Protein AF-A0A022R9F5-F1 (afdb_monomer)

Sequence (109 aa):
MEAVNSYKHGEEDEAAVVAMAACGAYMLPMALNAAVELDVFEIIAAAGDGARLSSSDIASRFPTAADGTAVMLESMLHMLAAHSLLICSVENGGGGVRRYGIAPAGKFF

Nearest PDB structures (foldseek):
  6i72-assembly1_A  TM=9.055E-01  e=2.276E-08  Fragaria x ananassa
  6iwt-assembly1_B  TM=8.959E-01  e=8.224E-08  Kitagawia praeruptora
  1kyw-assembly1_F  TM=8.885E-01  e=6.782E-08  Medicago sativa
  8j3i-assembly1_A-2  TM=9.042E-01  e=6.423E-07  Coptis chinensis
  5xoh-assembly1_A-2  TM=8.688E-01  e=6.849E-07  Kitagawia praeruptora

pLDDT: mean 87.43, std 12.58, range [45.09, 96.56]

Secondary structure (DSSP, 8-state):
--SHHHHHHHHHHHHHHHHHHHHHTTHHHHHHHHHHHTTHHHHHHHT-TT--B-HHHHHTTSTTPPTTHHHHHHHHHHHHHHTTSEEEEE--SSS--EEEEE-GGGGG-

Solvent-accessible surface area (backbone atoms only — not comparable to full-atom values): 6219 Å² total; per-residue (Å²): 144,72,74,71,68,65,56,55,56,54,54,52,52,51,52,48,52,51,52,53,48,62,76,46,63,61,52,60,62,50,40,51,52,50,36,54,78,63,42,46,52,57,57,42,53,73,65,36,92,89,32,63,41,34,38,57,61,56,32,69,71,45,96,78,60,54,96,60,44,32,61,58,42,41,58,40,53,50,54,38,28,77,69,51,28,25,41,74,46,67,47,94,62,101,73,54,55,54,26,40,22,77,22,84,67,28,76,81,97

Organism: Erythranthe guttata (NCBI:txid4155)

Mean predicted aligned error: 7.33 Å

Structure (mmCIF, N/CA/C/O backbone):
data_AF-A0A022R9F5-F1
#
_entry.id   AF-A0A022R9F5-F1
#
loop_
_atom_site.group_PDB
_atom_site.id
_atom_site.type_symbol
_atom_site.label_atom_id
_atom_site.label_alt_id
_atom_site.label_comp_id
_atom_site.label_asym_id
_atom_site.label_entity_id
_atom_site.label_seq_id
_atom_site.pdbx_PDB_ins_code
_atom_site.Cartn_x
_atom_site.Cartn_y
_atom_site.Cartn_z
_atom_site.occupancy
_atom_site.B_iso_or_equiv
_atom_site.auth_seq_id
_atom_site.auth_comp_id
_atom_site.auth_asym_id
_atom_site.auth_atom_id
_atom_site.pdbx_PDB_model_num
ATOM 1 N N . MET A 1 1 ? 23.184 -2.582 -47.364 1.00 45.09 1 MET A N 1
ATOM 2 C CA . MET A 1 1 ? 23.790 -2.889 -46.051 1.00 45.09 1 MET A CA 1
ATOM 3 C C . MET A 1 1 ? 23.147 -1.968 -45.017 1.00 45.09 1 MET A C 1
ATOM 5 O O . MET A 1 1 ? 23.786 -1.044 -44.553 1.00 45.09 1 MET A O 1
ATOM 9 N N . GLU A 1 2 ? 21.859 -2.186 -44.724 1.00 49.62 2 GLU A N 1
ATOM 10 C CA . GLU A 1 2 ? 21.041 -1.342 -43.819 1.00 49.62 2 GLU A CA 1
ATOM 11 C C . GLU A 1 2 ? 20.166 -2.167 -42.858 1.00 49.62 2 GLU A C 1
ATOM 13 O O . GLU A 1 2 ? 19.418 -1.615 -42.066 1.00 49.62 2 GLU A O 1
ATOM 18 N N . ALA A 1 3 ? 20.285 -3.497 -42.866 1.00 52.31 3 ALA A N 1
ATOM 19 C CA . ALA A 1 3 ? 19.545 -4.346 -41.935 1.00 52.31 3 ALA A CA 1
ATOM 20 C C . ALA A 1 3 ? 20.198 -4.411 -40.541 1.00 52.31 3 ALA A C 1
ATOM 22 O O . ALA A 1 3 ? 19.535 -4.758 -39.583 1.00 52.31 3 ALA A O 1
ATOM 23 N N . VAL A 1 4 ? 21.481 -4.059 -40.394 1.00 52.41 4 VAL A N 1
ATOM 24 C CA . VAL A 1 4 ? 22.250 -4.288 -39.151 1.00 52.41 4 VAL A CA 1
ATOM 25 C C . VAL A 1 4 ? 21.990 -3.220 -38.075 1.00 52.41 4 VAL A C 1
ATOM 27 O O . VAL A 1 4 ? 22.235 -3.465 -36.898 1.00 52.41 4 VAL A O 1
ATOM 30 N N . ASN A 1 5 ? 21.450 -2.052 -38.443 1.00 52.41 5 ASN A N 1
ATOM 31 C CA . ASN A 1 5 ? 21.262 -0.941 -37.502 1.00 52.41 5 ASN A CA 1
ATOM 32 C C . ASN A 1 5 ? 19.940 -1.007 -36.713 1.00 52.41 5 ASN A C 1
ATOM 34 O O . ASN A 1 5 ? 19.854 -0.412 -35.646 1.00 52.41 5 ASN A O 1
ATOM 38 N N . SER A 1 6 ? 18.922 -1.743 -37.188 1.00 50.78 6 SER A N 1
ATOM 39 C CA . SER A 1 6 ? 17.674 -1.906 -36.421 1.00 50.78 6 SER A CA 1
ATOM 40 C C . SER A 1 6 ? 17.776 -2.982 -35.335 1.00 50.78 6 SER A C 1
ATOM 42 O O . SER A 1 6 ? 17.060 -2.896 -34.346 1.00 50.78 6 SER A O 1
ATOM 44 N N . TYR A 1 7 ? 18.663 -3.976 -35.490 1.00 56.28 7 TYR A N 1
ATOM 45 C CA . TYR A 1 7 ? 18.842 -5.045 -34.495 1.00 56.28 7 TYR A CA 1
ATOM 46 C C . TYR A 1 7 ? 19.586 -4.570 -33.241 1.00 56.28 7 TYR A C 1
ATOM 48 O O . TYR A 1 7 ? 19.198 -4.936 -32.139 1.00 56.28 7 TYR A O 1
ATOM 56 N N . LYS A 1 8 ? 20.598 -3.701 -33.386 1.00 56.75 8 LYS A N 1
ATOM 57 C CA . LYS A 1 8 ? 21.361 -3.177 -32.239 1.00 56.75 8 LYS A CA 1
ATOM 58 C C . LYS A 1 8 ? 20.538 -2.305 -31.290 1.00 56.75 8 LYS A C 1
ATOM 60 O O . LYS A 1 8 ? 20.766 -2.344 -30.090 1.00 56.75 8 LYS A O 1
ATOM 65 N N . HIS A 1 9 ? 19.584 -1.542 -31.823 1.00 60.50 9 HIS A N 1
ATOM 66 C CA . HIS A 1 9 ? 18.730 -0.681 -31.006 1.00 60.50 9 HIS A CA 1
ATOM 67 C C . HIS A 1 9 ? 17.806 -1.501 -30.090 1.00 60.50 9 HIS A C 1
ATOM 69 O O . HIS A 1 9 ? 17.658 -1.170 -28.921 1.00 60.50 9 HIS A O 1
ATOM 75 N N . GLY A 1 10 ? 17.269 -2.622 -30.590 1.00 79.38 10 GLY A N 1
ATOM 76 C CA . GLY A 1 10 ? 16.423 -3.517 -29.795 1.00 79.38 10 GLY A CA 1
ATOM 77 C C . GLY A 1 10 ? 17.173 -4.240 -28.672 1.00 79.38 10 GLY A C 1
ATOM 78 O O . GLY A 1 10 ? 16.645 -4.354 -27.572 1.00 79.38 10 GLY A O 1
ATOM 79 N N . GLU A 1 11 ? 18.414 -4.680 -28.912 1.00 87.25 11 GLU A N 1
ATOM 80 C CA . GLU A 1 11 ? 19.236 -5.337 -27.878 1.00 87.25 11 GLU A CA 1
ATOM 81 C C . GLU A 1 11 ? 19.617 -4.379 -26.735 1.00 87.25 11 GLU A C 1
ATOM 83 O O . GLU A 1 11 ? 19.604 -4.767 -25.565 1.00 87.25 11 GLU A O 1
ATOM 88 N N . GLU A 1 12 ? 19.944 -3.122 -27.053 1.00 90.00 12 GLU A N 1
ATOM 89 C CA . GLU A 1 12 ? 20.256 -2.096 -26.048 1.00 90.00 12 GLU A CA 1
ATOM 90 C C . GLU A 1 12 ? 19.021 -1.714 -25.218 1.00 90.00 12 GLU A C 1
ATOM 92 O O . GLU A 1 12 ? 19.124 -1.582 -23.994 1.00 90.00 12 GLU A O 1
ATOM 97 N N . ASP A 1 13 ? 17.850 -1.609 -25.851 1.00 91.38 13 ASP A N 1
ATOM 98 C CA . ASP A 1 13 ? 16.582 -1.338 -25.168 1.00 91.38 13 ASP A CA 1
ATOM 99 C C . ASP A 1 13 ? 16.187 -2.490 -24.227 1.00 91.38 13 ASP A C 1
ATOM 101 O O . ASP A 1 13 ? 15.821 -2.257 -23.071 1.00 91.38 13 ASP A O 1
ATOM 105 N N . GLU A 1 14 ? 16.315 -3.745 -24.670 1.00 91.69 14 GLU A N 1
ATOM 106 C CA . GLU A 1 14 ? 16.072 -4.923 -23.826 1.00 91.69 14 GLU A CA 1
ATOM 107 C C . GLU A 1 14 ? 17.033 -4.970 -22.631 1.00 91.69 14 GLU A C 1
ATOM 109 O O . GLU A 1 14 ? 16.604 -5.177 -21.490 1.00 91.69 14 GLU A O 1
ATOM 114 N N . ALA A 1 15 ? 18.325 -4.714 -22.860 1.00 93.88 15 ALA A N 1
ATOM 115 C CA . ALA A 1 15 ? 19.317 -4.644 -21.792 1.00 93.88 15 ALA A CA 1
ATOM 116 C C . ALA A 1 15 ? 18.999 -3.525 -20.782 1.00 93.88 15 ALA A C 1
ATOM 118 O O . ALA A 1 15 ? 19.149 -3.729 -19.573 1.00 93.88 15 ALA A O 1
ATOM 119 N N . ALA A 1 16 ? 18.512 -2.370 -21.248 1.00 92.12 16 ALA A N 1
ATOM 120 C CA . ALA A 1 16 ? 18.086 -1.272 -20.383 1.00 92.12 16 ALA A CA 1
ATOM 121 C C . ALA A 1 16 ? 16.875 -1.657 -19.516 1.00 92.12 16 ALA A C 1
ATOM 123 O O . ALA A 1 16 ? 16.876 -1.385 -18.312 1.00 92.12 16 ALA A O 1
ATOM 124 N N . VAL A 1 17 ? 15.878 -2.346 -20.083 1.00 93.12 17 VAL A N 1
ATOM 125 C CA . VAL A 1 17 ? 14.717 -2.858 -19.330 1.00 93.12 17 VAL A CA 1
ATOM 126 C C . VAL A 1 17 ? 15.153 -3.866 -18.266 1.00 93.12 17 VAL A C 1
ATOM 128 O O . VAL A 1 17 ? 14.711 -3.773 -17.118 1.00 93.12 17 VAL A O 1
ATOM 131 N N . VAL A 1 18 ? 16.058 -4.7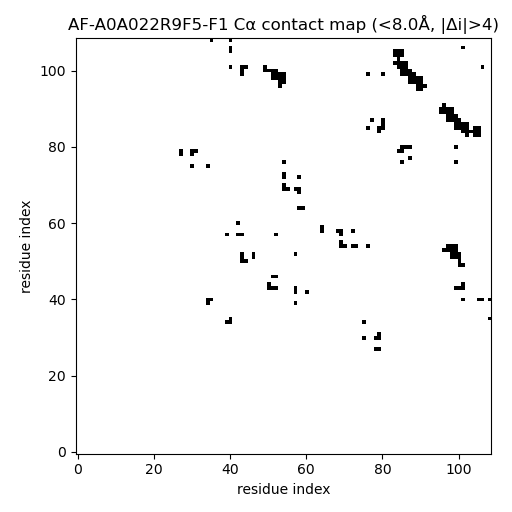91 -18.603 1.00 93.31 18 VAL A N 1
ATOM 132 C CA . VAL A 1 18 ? 16.605 -5.765 -17.643 1.00 93.31 18 VAL A CA 1
ATOM 133 C C . VAL A 1 18 ? 17.360 -5.063 -16.515 1.00 93.31 18 VAL A C 1
ATOM 135 O O . VAL A 1 18 ? 17.149 -5.394 -15.348 1.00 93.31 18 VAL A O 1
ATOM 138 N N . ALA A 1 19 ? 18.198 -4.072 -16.830 1.00 93.69 19 ALA A N 1
ATOM 139 C CA . ALA A 1 19 ? 18.922 -3.302 -15.821 1.00 93.69 19 ALA A CA 1
ATOM 140 C C . ALA A 1 19 ? 17.963 -2.556 -14.879 1.00 93.69 19 ALA A C 1
ATOM 142 O O . ALA A 1 19 ? 18.134 -2.605 -13.660 1.00 93.69 19 ALA A O 1
ATOM 143 N N . MET A 1 20 ? 16.914 -1.924 -15.416 1.00 90.81 20 MET A N 1
ATOM 144 C CA . MET A 1 20 ? 15.889 -1.262 -14.602 1.00 90.81 20 MET A CA 1
ATOM 145 C C . MET A 1 20 ? 15.130 -2.251 -13.710 1.00 90.81 20 MET A C 1
ATOM 147 O O . MET A 1 20 ? 14.942 -1.981 -12.522 1.00 90.81 20 MET A O 1
ATOM 151 N N . ALA A 1 21 ? 14.734 -3.408 -14.246 1.00 88.31 21 ALA A N 1
ATOM 152 C CA . ALA A 1 21 ? 14.060 -4.447 -13.473 1.00 88.31 21 ALA A CA 1
ATOM 153 C C . ALA A 1 21 ? 14.960 -4.995 -12.353 1.00 88.31 21 ALA A C 1
ATOM 155 O O . ALA A 1 21 ? 14.499 -5.155 -11.225 1.00 88.31 21 ALA A O 1
ATOM 156 N N . ALA A 1 22 ? 16.251 -5.211 -12.628 1.00 88.81 22 ALA A N 1
ATOM 157 C CA . ALA A 1 22 ? 17.226 -5.653 -11.633 1.00 88.81 22 ALA A CA 1
ATOM 158 C C . ALA A 1 22 ? 17.405 -4.623 -10.505 1.00 88.81 22 ALA A C 1
ATOM 160 O O . ALA A 1 22 ? 17.388 -4.994 -9.331 1.00 88.81 22 ALA A O 1
ATOM 161 N N . CYS A 1 23 ? 17.489 -3.331 -10.841 1.00 88.81 23 CYS A N 1
ATOM 162 C CA . CYS A 1 23 ? 17.525 -2.247 -9.857 1.00 88.81 23 CYS A CA 1
ATOM 163 C C . CYS A 1 23 ? 16.255 -2.191 -8.994 1.00 88.81 23 CYS A C 1
ATOM 165 O O . CYS A 1 23 ? 16.323 -1.790 -7.838 1.00 88.81 23 CYS A O 1
ATOM 167 N N . GLY A 1 24 ? 15.100 -2.584 -9.537 1.00 82.88 24 GLY A N 1
ATOM 168 C CA . GLY A 1 24 ? 13.821 -2.563 -8.828 1.00 82.88 24 GLY A CA 1
ATOM 169 C C . GLY A 1 24 ? 13.416 -3.871 -8.148 1.00 82.88 24 GLY A C 1
ATOM 170 O O . GLY A 1 24 ? 12.422 -3.885 -7.421 1.00 82.88 24 GLY A O 1
ATOM 171 N N . ALA A 1 25 ? 14.159 -4.961 -8.354 1.00 86.06 25 ALA A N 1
ATOM 172 C CA . ALA A 1 25 ? 13.728 -6.315 -7.997 1.00 86.06 25 ALA A CA 1
ATOM 173 C C . ALA A 1 25 ? 13.441 -6.502 -6.498 1.00 86.06 25 ALA A C 1
ATOM 175 O O . ALA A 1 25 ? 12.601 -7.314 -6.115 1.00 86.06 25 ALA A O 1
ATOM 176 N N . TYR A 1 26 ? 14.112 -5.731 -5.642 1.00 87.81 26 TYR A N 1
ATOM 177 C CA . TYR A 1 26 ? 13.949 -5.806 -4.193 1.00 87.81 26 TYR A CA 1
ATOM 178 C C . TYR A 1 26 ? 12.852 -4.873 -3.649 1.00 87.81 26 TYR A C 1
ATOM 180 O O . TYR A 1 26 ? 12.493 -4.977 -2.477 1.00 87.81 26 TYR A O 1
ATOM 188 N N . MET A 1 27 ? 12.276 -3.987 -4.471 1.00 88.38 27 MET A N 1
ATOM 189 C CA . MET A 1 27 ? 11.261 -3.032 -4.009 1.00 88.38 27 MET A CA 1
ATOM 190 C C . MET A 1 27 ? 9.977 -3.730 -3.548 1.00 88.38 27 MET A C 1
ATOM 192 O O . MET A 1 27 ? 9.471 -3.412 -2.473 1.00 88.38 27 MET A O 1
ATOM 196 N N . LEU A 1 28 ? 9.488 -4.715 -4.312 1.00 90.62 28 LEU A N 1
ATOM 197 C CA . LEU A 1 28 ? 8.286 -5.474 -3.955 1.00 90.62 28 LEU A CA 1
ATOM 198 C C . LEU A 1 28 ? 8.428 -6.234 -2.626 1.00 90.62 28 LEU A C 1
ATOM 200 O O . LEU A 1 28 ? 7.581 -6.027 -1.759 1.00 90.62 28 LEU A O 1
ATOM 204 N N . PRO A 1 29 ? 9.444 -7.100 -2.418 1.00 93.25 29 PRO A N 1
ATOM 205 C CA . PRO A 1 29 ? 9.563 -7.834 -1.161 1.00 93.25 29 PRO A CA 1
ATOM 206 C C . PRO A 1 29 ? 9.745 -6.908 0.047 1.00 93.25 29 PRO A C 1
ATOM 208 O O . PRO A 1 29 ? 9.182 -7.189 1.100 1.00 93.25 29 PRO A O 1
ATOM 211 N N . MET A 1 30 ? 10.445 -5.775 -0.097 1.00 93.25 30 MET A N 1
ATOM 212 C CA . MET A 1 30 ? 10.534 -4.783 0.983 1.00 93.25 30 MET A CA 1
ATOM 213 C C . MET A 1 30 ? 9.180 -4.143 1.301 1.00 93.25 30 MET A C 1
ATOM 215 O O . MET A 1 30 ? 8.822 -4.011 2.468 1.00 93.25 30 MET A O 1
ATOM 219 N N . ALA A 1 31 ? 8.421 -3.752 0.276 1.00 93.69 31 ALA A N 1
ATOM 220 C CA . ALA A 1 31 ? 7.104 -3.149 0.448 1.00 93.69 31 ALA A CA 1
ATOM 221 C C . ALA A 1 31 ? 6.096 -4.117 1.062 1.00 93.69 31 ALA A C 1
ATOM 223 O O . ALA A 1 31 ? 5.306 -3.726 1.915 1.00 93.69 31 ALA A O 1
ATOM 224 N N . LEU A 1 32 ? 6.147 -5.382 0.652 1.00 95.50 32 LEU A N 1
ATOM 225 C CA . LEU A 1 32 ? 5.330 -6.438 1.227 1.00 95.50 32 LEU A CA 1
ATOM 226 C C . LEU A 1 32 ? 5.684 -6.675 2.696 1.00 95.50 32 LEU A C 1
ATOM 228 O O . LEU A 1 32 ? 4.784 -6.701 3.528 1.00 95.50 32 LEU A O 1
ATOM 232 N N . ASN A 1 33 ? 6.977 -6.776 3.021 1.00 95.38 33 ASN A N 1
ATOM 233 C CA . ASN A 1 33 ? 7.430 -6.929 4.402 1.00 95.38 33 ASN A CA 1
ATOM 234 C C . ASN A 1 33 ? 6.949 -5.768 5.281 1.00 95.38 33 ASN A C 1
ATOM 236 O O . ASN A 1 33 ? 6.351 -5.997 6.325 1.00 95.38 33 ASN A O 1
ATOM 2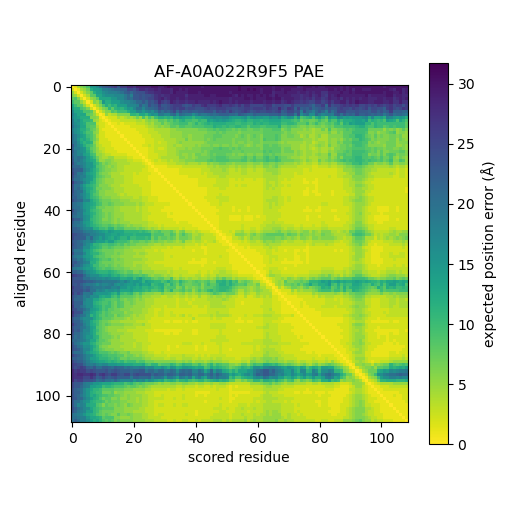40 N N . ALA A 1 34 ? 7.134 -4.526 4.826 1.00 94.06 34 ALA A N 1
ATOM 241 C CA . ALA A 1 34 ? 6.672 -3.348 5.553 1.00 94.06 34 ALA A CA 1
ATOM 242 C C . ALA A 1 34 ? 5.143 -3.317 5.713 1.00 94.06 34 ALA A C 1
ATOM 244 O O . ALA A 1 34 ? 4.645 -2.944 6.769 1.00 94.06 34 ALA A O 1
ATOM 245 N N . ALA A 1 35 ? 4.383 -3.723 4.692 1.00 95.31 35 ALA A N 1
ATOM 246 C CA . ALA A 1 35 ? 2.926 -3.770 4.773 1.00 95.31 35 ALA A CA 1
ATOM 247 C C . ALA A 1 35 ? 2.418 -4.814 5.777 1.00 95.31 35 ALA A C 1
ATOM 249 O O . ALA A 1 35 ? 1.399 -4.570 6.418 1.00 95.31 35 ALA A O 1
ATOM 250 N N . VAL A 1 36 ? 3.129 -5.935 5.932 1.00 95.50 36 VAL A N 1
ATOM 251 C CA . VAL A 1 36 ? 2.853 -6.936 6.973 1.00 95.50 36 VAL A CA 1
ATOM 252 C C . VAL A 1 36 ? 3.239 -6.400 8.353 1.00 95.50 36 VAL A C 1
ATOM 254 O O . VAL A 1 36 ? 2.428 -6.449 9.265 1.00 95.50 36 VAL A O 1
ATOM 257 N N . GLU A 1 37 ? 4.434 -5.824 8.510 1.00 94.31 37 GLU A N 1
ATOM 258 C CA . GLU A 1 37 ? 4.891 -5.260 9.795 1.00 94.31 37 GLU A CA 1
ATOM 259 C C . GLU A 1 37 ? 4.017 -4.103 10.302 1.00 94.31 37 GLU A C 1
ATOM 261 O O . GLU A 1 37 ? 3.921 -3.874 11.506 1.00 94.31 37 GLU A O 1
ATOM 266 N N . LEU A 1 38 ? 3.400 -3.360 9.384 1.00 93.19 38 LEU A N 1
ATOM 267 C CA . LEU A 1 38 ? 2.492 -2.254 9.675 1.00 93.19 38 LEU A CA 1
ATOM 268 C C . LEU A 1 38 ? 1.016 -2.684 9.687 1.00 93.19 38 LEU A C 1
ATOM 270 O O . LEU A 1 38 ? 0.145 -1.815 9.671 1.00 93.19 38 LEU A O 1
ATOM 274 N N . ASP A 1 39 ? 0.717 -3.986 9.665 1.00 94.81 39 ASP A N 1
ATOM 275 C CA . ASP A 1 39 ? -0.648 -4.527 9.695 1.00 94.81 39 ASP A CA 1
ATOM 276 C C . ASP A 1 39 ? -1.580 -3.901 8.633 1.00 94.81 39 ASP A C 1
ATOM 278 O O . ASP A 1 39 ? -2.783 -3.738 8.836 1.00 94.81 39 ASP A O 1
ATOM 282 N N . VAL A 1 40 ? -1.048 -3.509 7.471 1.00 95.31 40 VAL A N 1
ATOM 283 C CA . VAL A 1 40 ? -1.810 -2.760 6.455 1.00 95.31 40 VAL A CA 1
ATOM 284 C C . VAL A 1 40 ? -2.954 -3.594 5.893 1.00 95.31 40 VAL A C 1
ATOM 286 O O . VAL A 1 40 ? -4.045 -3.065 5.665 1.00 95.31 40 VAL A O 1
ATOM 289 N N . PHE A 1 41 ? -2.721 -4.888 5.677 1.00 95.19 41 PHE A N 1
ATOM 290 C CA . PHE A 1 41 ? -3.759 -5.811 5.226 1.00 95.19 41 PHE A CA 1
ATOM 291 C C . PHE A 1 41 ? -4.880 -5.901 6.269 1.00 95.19 41 PHE A C 1
ATOM 293 O O . PHE A 1 41 ? -6.041 -5.672 5.931 1.00 95.19 41 PHE A O 1
ATOM 300 N N . GLU A 1 42 ? -4.538 -6.082 7.543 1.00 94.88 42 GLU A N 1
ATOM 301 C CA . GLU A 1 42 ? -5.506 -6.117 8.645 1.00 94.88 42 GLU A CA 1
ATOM 302 C C . GLU A 1 42 ? -6.274 -4.799 8.802 1.00 94.88 42 GLU A C 1
ATOM 304 O O . GLU A 1 42 ? -7.493 -4.804 8.967 1.00 94.88 42 GLU A O 1
ATOM 309 N N . ILE A 1 43 ? -5.610 -3.649 8.663 1.00 95.25 43 ILE A N 1
ATOM 310 C CA . ILE A 1 43 ? -6.263 -2.332 8.703 1.00 95.25 43 ILE A CA 1
ATOM 311 C C . ILE A 1 43 ? -7.334 -2.213 7.611 1.00 95.25 43 ILE A C 1
ATOM 313 O O . ILE A 1 43 ? -8.433 -1.707 7.866 1.00 95.25 43 ILE A O 1
ATOM 317 N N . ILE A 1 44 ? -7.032 -2.669 6.392 1.00 94.88 44 ILE A N 1
ATOM 318 C CA . ILE A 1 44 ? -7.991 -2.647 5.282 1.00 94.88 44 ILE A CA 1
ATOM 319 C C . ILE A 1 44 ? -9.103 -3.679 5.516 1.00 94.88 44 ILE A C 1
ATOM 321 O O . ILE A 1 44 ? -10.270 -3.367 5.276 1.00 94.88 44 ILE A O 1
ATOM 325 N N . ALA A 1 45 ? -8.777 -4.874 6.017 1.00 93.81 45 ALA A N 1
ATOM 326 C CA . ALA A 1 45 ? -9.748 -5.932 6.307 1.00 93.81 45 ALA A CA 1
ATOM 327 C C . ALA A 1 45 ? -10.740 -5.509 7.399 1.00 93.81 45 ALA A C 1
ATOM 329 O O . ALA A 1 45 ? -11.949 -5.707 7.264 1.00 93.81 45 ALA A O 1
ATOM 330 N N . ALA A 1 46 ? -10.247 -4.843 8.444 1.00 94.62 46 ALA A N 1
ATOM 331 C CA . ALA A 1 46 ? -11.043 -4.333 9.554 1.00 94.62 46 ALA A CA 1
ATOM 332 C C . ALA A 1 46 ? -12.044 -3.244 9.132 1.00 94.62 46 ALA A C 1
ATOM 334 O O . ALA A 1 46 ? -13.031 -3.014 9.832 1.00 94.62 46 ALA A O 1
ATOM 335 N N . ALA A 1 47 ? -11.832 -2.582 7.988 1.00 92.88 47 ALA A N 1
ATOM 336 C CA . ALA A 1 47 ? -12.805 -1.645 7.427 1.00 92.88 47 ALA A CA 1
ATOM 337 C C . ALA A 1 47 ? -14.028 -2.341 6.796 1.00 92.88 47 ALA A C 1
ATOM 339 O O . ALA A 1 47 ? -15.029 -1.674 6.525 1.00 92.88 47 ALA A O 1
ATOM 340 N N . GLY A 1 48 ? -13.971 -3.662 6.603 1.00 89.44 48 GLY A N 1
ATOM 341 C CA . GLY A 1 48 ? -15.067 -4.498 6.123 1.00 89.44 48 GLY A CA 1
ATOM 342 C C . GLY A 1 48 ? -14.865 -5.039 4.707 1.00 89.44 48 GLY A C 1
ATOM 343 O O . GLY A 1 48 ? -14.062 -4.539 3.916 1.00 89.44 48 GLY A O 1
ATOM 344 N N . ASP A 1 49 ? -15.640 -6.070 4.365 1.00 85.62 49 ASP A N 1
ATOM 345 C CA . ASP A 1 49 ? -15.581 -6.703 3.049 1.00 85.62 49 ASP A CA 1
ATOM 346 C C . ASP A 1 49 ? -15.914 -5.710 1.927 1.00 85.62 49 ASP A C 1
ATOM 348 O O . ASP A 1 49 ? -16.972 -5.081 1.899 1.00 85.62 49 ASP A O 1
ATOM 352 N N . GLY A 1 50 ? -14.994 -5.580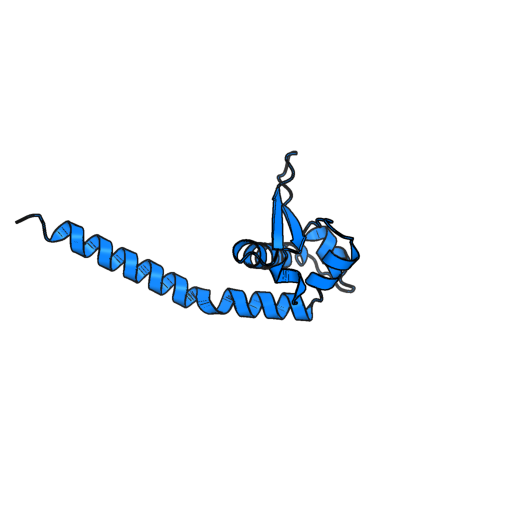 0.970 1.00 86.06 50 GLY A N 1
ATOM 353 C CA . GLY A 1 50 ? -15.133 -4.656 -0.156 1.00 86.06 50 GLY A CA 1
ATOM 354 C C . GLY A 1 50 ? -14.862 -3.188 0.185 1.00 86.06 50 GLY A C 1
ATOM 355 O O . GLY A 1 50 ? -14.951 -2.346 -0.715 1.00 86.06 50 GLY A O 1
ATOM 356 N N . ALA A 1 51 ? -14.495 -2.873 1.433 1.00 91.00 51 ALA A N 1
ATOM 357 C CA . ALA A 1 51 ? -14.073 -1.536 1.818 1.00 91.00 51 ALA A CA 1
ATOM 358 C C . ALA A 1 51 ? -12.822 -1.108 1.040 1.00 91.00 51 ALA A C 1
ATOM 360 O O . ALA A 1 51 ? -11.975 -1.920 0.651 1.00 91.00 51 ALA A O 1
ATOM 361 N N . ARG A 1 52 ? -12.721 0.199 0.792 1.00 93.44 52 ARG A N 1
ATOM 362 C CA . ARG A 1 52 ? -11.557 0.806 0.148 1.00 93.44 52 ARG A CA 1
ATOM 363 C C . ARG A 1 52 ? -11.150 2.039 0.928 1.00 93.44 52 ARG A C 1
ATOM 365 O O . ARG A 1 52 ? -11.968 2.936 1.114 1.00 93.44 52 ARG A O 1
ATOM 372 N N . LEU A 1 53 ? -9.895 2.082 1.347 1.00 95.06 53 LEU A N 1
ATOM 373 C CA . LEU A 1 53 ? -9.335 3.151 2.167 1.00 95.06 53 LEU A CA 1
ATOM 374 C C . LEU A 1 53 ? -8.345 3.981 1.353 1.00 95.06 53 LEU A C 1
ATOM 376 O O . LEU A 1 53 ? -7.623 3.439 0.516 1.00 95.06 53 LEU A O 1
ATOM 380 N N . SER A 1 54 ? -8.297 5.290 1.581 1.00 94.75 54 SER A N 1
ATOM 381 C CA . SER A 1 54 ? -7.187 6.107 1.082 1.00 94.75 54 SER A CA 1
ATOM 382 C C . SER A 1 54 ? -5.920 5.877 1.914 1.00 94.75 54 SER A C 1
ATOM 384 O O . SER A 1 54 ? -5.984 5.371 3.037 1.00 94.75 54 SER A O 1
ATOM 386 N N . SER A 1 55 ? -4.756 6.276 1.398 1.00 94.31 55 SER A N 1
ATOM 387 C CA . SER A 1 55 ? -3.507 6.248 2.174 1.00 94.31 55 SER A CA 1
ATOM 388 C C . SER A 1 55 ? -3.588 7.082 3.449 1.00 94.31 55 SER A C 1
ATOM 390 O O . SER A 1 55 ? -3.051 6.672 4.473 1.00 94.31 55 SER A O 1
ATOM 392 N N . SER A 1 56 ? -4.308 8.206 3.421 1.00 93.12 56 SER A N 1
ATOM 393 C CA . SER A 1 56 ? -4.580 9.025 4.605 1.00 93.12 56 SER A CA 1
ATOM 394 C C . SER A 1 56 ? -5.451 8.299 5.631 1.00 93.12 56 SER A C 1
ATOM 396 O O . SER A 1 56 ? -5.173 8.377 6.827 1.00 93.12 56 SER A O 1
ATOM 398 N N . ASP A 1 57 ? -6.467 7.552 5.184 1.00 94.50 57 ASP A N 1
ATOM 399 C CA . ASP A 1 57 ? -7.318 6.769 6.090 1.00 94.50 57 ASP A CA 1
ATOM 400 C C . ASP A 1 57 ? -6.503 5.677 6.787 1.00 94.50 57 ASP A C 1
ATOM 402 O O . ASP A 1 57 ? -6.637 5.495 7.994 1.00 94.50 57 ASP A O 1
ATOM 406 N N . ILE A 1 58 ? -5.625 4.991 6.050 1.00 94.75 58 ILE A N 1
ATOM 407 C CA . ILE A 1 58 ? -4.723 3.970 6.604 1.00 94.75 58 ILE A CA 1
ATOM 408 C C . ILE A 1 58 ? -3.713 4.628 7.551 1.00 94.75 58 ILE A C 1
ATOM 410 O O . ILE A 1 58 ? -3.543 4.166 8.675 1.00 94.75 58 ILE A O 1
ATOM 414 N N . ALA A 1 59 ? -3.112 5.753 7.149 1.00 93.75 59 ALA A N 1
ATOM 415 C CA . ALA A 1 59 ? -2.166 6.501 7.973 1.00 93.75 59 ALA A CA 1
ATOM 416 C C . ALA A 1 59 ? -2.765 6.891 9.332 1.00 93.75 59 ALA A C 1
ATOM 418 O O . ALA A 1 59 ? -2.099 6.779 10.355 1.00 93.75 59 ALA A O 1
ATOM 419 N N . SER A 1 60 ? -4.038 7.299 9.348 1.00 93.12 60 SER A N 1
ATOM 420 C CA . SER A 1 60 ? -4.746 7.724 10.563 1.00 93.12 60 SER A CA 1
ATOM 421 C C . SER A 1 60 ? -4.927 6.615 11.607 1.00 93.12 60 SER A C 1
ATOM 423 O O . SER A 1 60 ? -5.242 6.903 12.761 1.00 93.12 60 SER A O 1
ATOM 425 N N . ARG A 1 61 ? -4.741 5.347 11.215 1.00 91.75 61 ARG A N 1
ATOM 426 C CA . ARG A 1 61 ? -4.834 4.185 12.110 1.00 91.75 61 ARG A CA 1
ATOM 427 C C . ARG A 1 61 ? -3.537 3.921 12.867 1.00 91.75 61 ARG A C 1
ATOM 429 O O . ARG A 1 61 ? -3.571 3.191 13.854 1.00 91.75 61 ARG A O 1
ATOM 436 N N . PHE A 1 62 ? -2.421 4.523 12.455 1.00 87.38 62 PHE A N 1
ATOM 437 C CA . PHE A 1 62 ? -1.163 4.388 13.176 1.00 87.38 62 PHE A CA 1
ATOM 438 C C . PHE A 1 62 ? -1.139 5.297 14.411 1.00 87.38 62 PHE A C 1
ATOM 440 O O . PHE A 1 62 ? -1.369 6.501 14.282 1.00 87.38 62 PHE A O 1
ATOM 447 N N . PRO A 1 63 ? -0.790 4.769 15.602 1.00 81.75 63 PRO A N 1
ATOM 448 C CA . PRO A 1 63 ? -0.722 5.562 16.834 1.00 81.75 63 PRO A CA 1
ATOM 449 C C . PRO A 1 63 ? 0.248 6.749 16.756 1.00 81.75 63 PRO A C 1
ATOM 451 O O . PRO A 1 63 ? 0.066 7.748 17.446 1.00 81.75 63 PRO A O 1
ATOM 454 N N . THR A 1 64 ? 1.287 6.633 15.927 1.00 81.38 64 THR A N 1
ATOM 455 C CA . THR A 1 64 ? 2.364 7.618 15.768 1.00 81.38 64 THR A CA 1
ATOM 456 C C . THR A 1 64 ? 2.561 7.990 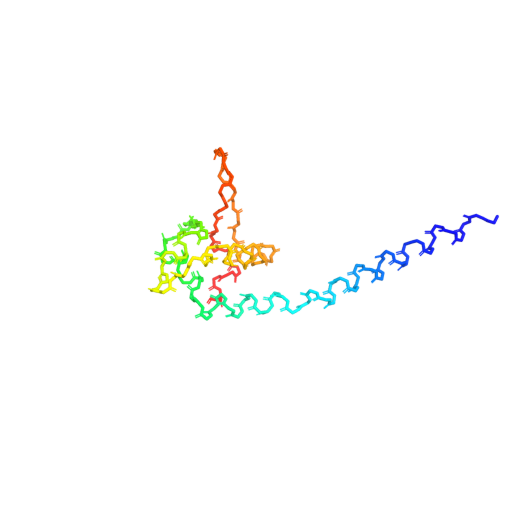14.298 1.00 81.38 64 THR A C 1
ATOM 458 O O . THR A 1 64 ? 3.681 7.949 13.787 1.00 81.38 64 THR A O 1
ATOM 461 N N . ALA A 1 65 ? 1.478 8.299 13.583 1.00 82.00 65 ALA A N 1
ATOM 462 C CA . ALA A 1 65 ? 1.585 8.827 12.226 1.00 82.00 65 ALA A CA 1
ATOM 463 C C . ALA A 1 65 ? 2.273 10.203 12.253 1.00 82.00 65 ALA A C 1
ATOM 465 O O . ALA A 1 65 ? 1.796 11.130 12.907 1.00 82.00 65 ALA A O 1
ATOM 466 N N . ALA A 1 66 ? 3.403 10.323 11.557 1.00 83.06 66 ALA A N 1
ATOM 467 C CA . ALA A 1 66 ? 4.100 11.589 11.373 1.00 83.06 66 ALA A CA 1
ATOM 468 C C . ALA A 1 66 ? 3.615 12.283 10.091 1.00 83.06 66 ALA A C 1
ATOM 470 O O . ALA A 1 66 ? 3.023 11.660 9.201 1.00 83.06 66 ALA A O 1
ATOM 471 N N . ASP A 1 67 ? 3.916 13.574 9.961 1.00 82.56 67 ASP A N 1
ATOM 472 C CA . ASP A 1 67 ? 3.688 14.297 8.713 1.00 82.56 67 ASP A CA 1
ATOM 473 C C . ASP A 1 67 ? 4.436 13.599 7.564 1.00 82.56 67 ASP A C 1
ATOM 475 O O . ASP A 1 67 ? 5.649 13.395 7.614 1.00 82.56 67 ASP A O 1
ATOM 479 N N . GLY A 1 68 ? 3.695 13.191 6.530 1.00 85.31 68 GLY A N 1
ATOM 480 C CA . GLY A 1 68 ? 4.229 12.459 5.375 1.00 85.31 68 GLY A CA 1
ATOM 481 C C . GLY A 1 68 ? 4.015 10.941 5.391 1.00 85.31 68 GLY A C 1
ATOM 482 O O . GLY A 1 68 ? 4.221 10.310 4.353 1.00 85.31 68 GLY A O 1
ATOM 483 N N . THR A 1 69 ? 3.513 10.343 6.481 1.00 89.50 69 THR A N 1
ATOM 484 C CA . THR A 1 69 ? 3.209 8.895 6.532 1.00 89.50 69 THR A CA 1
ATOM 485 C C . THR A 1 69 ? 2.274 8.459 5.397 1.00 89.50 69 THR A C 1
ATOM 487 O O . THR A 1 69 ? 2.539 7.456 4.738 1.00 89.50 69 THR A O 1
ATOM 490 N N . ALA A 1 70 ? 1.231 9.241 5.096 1.00 90.25 70 ALA A N 1
ATOM 491 C CA . ALA A 1 70 ? 0.315 8.949 3.989 1.00 90.25 70 ALA A CA 1
ATOM 492 C C . ALA A 1 70 ? 1.027 8.902 2.621 1.00 90.25 70 ALA A C 1
ATOM 494 O O . ALA A 1 70 ? 0.727 8.043 1.801 1.00 90.25 70 ALA A O 1
ATOM 495 N N . VAL A 1 71 ? 2.018 9.769 2.386 1.00 90.31 71 VAL A N 1
ATOM 496 C CA . VAL A 1 71 ? 2.781 9.808 1.124 1.00 90.31 71 VAL A CA 1
ATOM 497 C C . VAL A 1 71 ? 3.671 8.572 0.978 1.00 90.31 71 VAL A C 1
ATOM 499 O O . VAL A 1 71 ? 3.769 7.992 -0.106 1.00 90.31 71 VAL A O 1
ATOM 502 N N . MET A 1 72 ? 4.294 8.136 2.074 1.00 89.44 72 MET A N 1
ATOM 503 C CA . MET A 1 72 ? 5.095 6.910 2.088 1.00 89.44 72 MET A CA 1
ATOM 504 C C . MET A 1 72 ? 4.221 5.676 1.838 1.00 89.44 72 MET A C 1
ATOM 506 O O . MET A 1 72 ? 4.559 4.834 1.004 1.00 89.44 72 MET A O 1
ATOM 510 N N . LEU A 1 73 ? 3.061 5.611 2.500 1.00 93.62 73 LEU A N 1
ATOM 511 C CA . LEU A 1 73 ? 2.069 4.559 2.283 1.00 93.62 73 LEU A CA 1
ATOM 512 C C . LEU A 1 73 ? 1.565 4.545 0.843 1.00 93.62 73 LEU A C 1
ATOM 514 O O . LEU A 1 73 ? 1.438 3.469 0.277 1.00 93.62 73 LEU A O 1
ATOM 518 N N . GLU A 1 74 ? 1.324 5.700 0.225 1.00 93.25 74 GLU A N 1
ATOM 519 C CA . GLU A 1 74 ? 0.835 5.776 -1.155 1.00 93.25 74 GLU A CA 1
ATOM 520 C C . GLU A 1 74 ? 1.746 5.008 -2.124 1.00 93.25 74 GLU A C 1
ATOM 522 O O . GLU A 1 74 ? 1.263 4.219 -2.934 1.00 93.25 74 GLU A O 1
ATOM 527 N N . SER A 1 75 ? 3.067 5.166 -1.994 1.00 90.25 75 SER A N 1
ATOM 528 C CA . SER A 1 75 ? 4.046 4.454 -2.832 1.00 90.25 75 SER A CA 1
ATOM 529 C C . SER A 1 75 ? 4.004 2.940 -2.604 1.00 90.25 75 SER A C 1
ATOM 531 O O . SER A 1 75 ? 4.027 2.156 -3.555 1.00 90.25 75 SER A O 1
ATOM 533 N N . MET A 1 76 ? 3.902 2.525 -1.341 1.00 94.88 76 MET A N 1
ATOM 534 C CA . MET A 1 76 ? 3.825 1.117 -0.956 1.00 94.88 76 MET A CA 1
ATOM 535 C C . MET A 1 76 ? 2.525 0.469 -1.448 1.00 94.88 76 MET A C 1
ATOM 537 O O . MET A 1 76 ? 2.559 -0.554 -2.129 1.00 94.88 76 MET A O 1
ATOM 541 N N . LEU A 1 77 ? 1.380 1.096 -1.175 1.00 95.75 77 LEU A N 1
ATOM 542 C CA . LEU A 1 77 ? 0.053 0.630 -1.578 1.00 95.75 77 LEU A CA 1
ATOM 543 C C . LEU A 1 77 ? -0.062 0.531 -3.102 1.00 95.75 77 LEU A C 1
ATOM 545 O O . LEU A 1 77 ? -0.608 -0.444 -3.620 1.00 95.75 77 LEU A O 1
ATOM 549 N N . HIS A 1 78 ? 0.505 1.497 -3.829 1.00 93.00 78 HIS A N 1
ATOM 550 C CA . HIS A 1 78 ? 0.546 1.465 -5.286 1.00 93.00 78 HIS A CA 1
ATOM 551 C C . HIS A 1 78 ? 1.350 0.272 -5.808 1.00 93.00 78 HIS A C 1
ATOM 553 O O . HIS A 1 78 ? 0.907 -0.413 -6.727 1.00 93.00 78 HIS A O 1
ATOM 559 N N . MET A 1 79 ? 2.511 -0.007 -5.214 1.00 93.94 79 MET A N 1
ATOM 560 C CA . MET A 1 79 ? 3.339 -1.146 -5.602 1.00 93.94 79 MET A CA 1
ATOM 561 C C . MET A 1 79 ? 2.635 -2.481 -5.337 1.00 93.94 79 MET A C 1
ATOM 563 O O . MET A 1 79 ? 2.642 -3.350 -6.208 1.00 93.94 79 MET A O 1
ATOM 567 N N . LEU A 1 80 ? 1.965 -2.632 -4.194 1.00 95.75 80 LEU A N 1
ATOM 568 C CA . LEU A 1 80 ? 1.168 -3.826 -3.890 1.00 95.75 80 LEU A CA 1
ATOM 569 C C . LEU A 1 80 ? -0.021 -3.981 -4.850 1.00 95.75 80 LEU A C 1
ATOM 571 O O . LEU A 1 80 ? -0.321 -5.090 -5.294 1.00 95.75 80 LEU A O 1
ATOM 575 N N . ALA A 1 81 ? -0.676 -2.876 -5.217 1.00 96.00 81 ALA A N 1
ATOM 576 C CA . ALA A 1 81 ? -1.756 -2.882 -6.200 1.00 96.00 81 ALA A CA 1
ATOM 577 C C . ALA A 1 81 ? -1.264 -3.259 -7.606 1.00 96.00 81 ALA A C 1
ATOM 579 O O . ALA A 1 81 ? -1.909 -4.055 -8.287 1.00 96.00 81 ALA A O 1
ATOM 580 N N . ALA A 1 82 ? -0.096 -2.759 -8.023 1.00 93.62 82 ALA A N 1
ATOM 581 C CA . ALA A 1 82 ? 0.533 -3.125 -9.295 1.00 93.62 82 ALA A CA 1
ATOM 582 C C . ALA A 1 82 ? 0.864 -4.627 -9.381 1.00 93.62 82 ALA A C 1
ATOM 584 O O . ALA A 1 82 ? 0.876 -5.193 -10.471 1.00 93.62 82 ALA A O 1
ATOM 585 N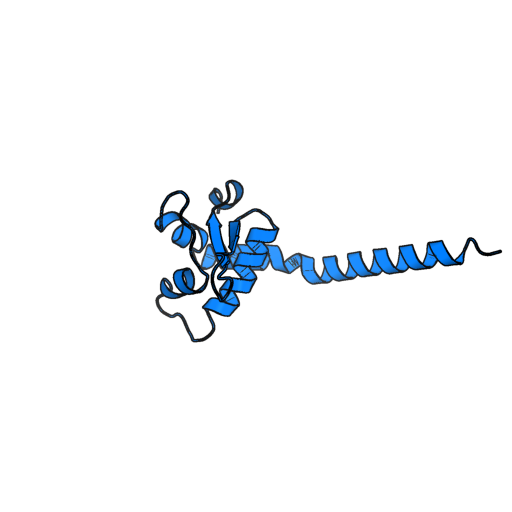 N . HIS A 1 83 ? 1.058 -5.283 -8.233 1.00 93.81 83 HIS A N 1
ATOM 586 C CA . HIS A 1 83 ? 1.290 -6.726 -8.120 1.00 93.81 83 HIS A CA 1
ATOM 587 C C . HIS A 1 83 ? 0.033 -7.515 -7.716 1.00 93.81 83 HIS A C 1
ATOM 589 O O . HIS A 1 83 ? 0.130 -8.668 -7.305 1.00 93.81 83 HIS A O 1
ATOM 595 N N . SER A 1 84 ? -1.161 -6.926 -7.860 1.00 95.25 84 SER A N 1
ATOM 596 C CA . SER A 1 84 ? -2.459 -7.578 -7.608 1.00 95.25 8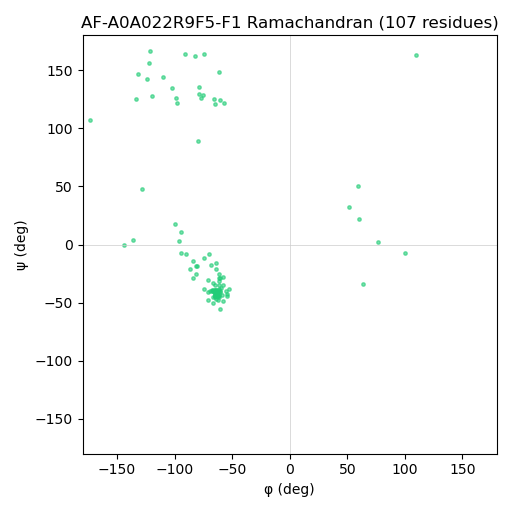4 SER A CA 1
ATOM 597 C C . SER A 1 84 ? -2.672 -8.101 -6.179 1.00 95.25 84 SER A C 1
ATOM 599 O O . SER A 1 84 ? -3.526 -8.959 -5.954 1.00 95.25 84 SER A O 1
ATOM 601 N N . LEU A 1 85 ? -1.932 -7.573 -5.201 1.00 96.44 85 LEU A N 1
ATOM 602 C CA . LEU A 1 85 ? -2.164 -7.841 -3.777 1.00 96.44 85 LEU A CA 1
ATOM 603 C C . LEU A 1 85 ? -3.251 -6.921 -3.210 1.00 96.44 85 LEU A C 1
ATOM 605 O O . LEU A 1 85 ? -4.005 -7.312 -2.321 1.00 96.44 85 LEU A O 1
ATOM 609 N N . LEU A 1 86 ? -3.390 -5.728 -3.788 1.00 96.56 86 LEU A N 1
ATOM 610 C CA . LEU A 1 86 ? -4.455 -4.776 -3.486 1.00 96.56 86 LEU A CA 1
ATOM 611 C C . LEU A 1 86 ? -5.252 -4.430 -4.747 1.00 96.56 86 LEU A C 1
ATOM 613 O O . LEU A 1 86 ? -4.766 -4.522 -5.872 1.00 96.56 86 LEU A O 1
ATOM 617 N N . ILE A 1 87 ? -6.488 -3.989 -4.549 1.00 95.56 87 ILE A N 1
ATOM 618 C CA . ILE A 1 87 ? -7.345 -3.398 -5.574 1.00 95.56 87 ILE A CA 1
ATOM 619 C C . ILE A 1 87 ? -7.235 -1.883 -5.444 1.00 95.56 87 ILE A C 1
ATOM 621 O O . ILE A 1 87 ? -7.575 -1.339 -4.398 1.00 95.56 87 ILE A O 1
ATOM 625 N N . CYS A 1 88 ? -6.821 -1.195 -6.507 1.00 94.69 88 CYS A N 1
ATOM 626 C CA . CYS A 1 88 ? -6.785 0.266 -6.559 1.00 94.69 88 CYS A CA 1
ATOM 627 C C . CYS A 1 88 ? -7.969 0.808 -7.374 1.00 94.69 88 CYS A C 1
ATOM 629 O O . CYS A 1 88 ? -8.234 0.354 -8.487 1.00 94.69 88 CYS A O 1
ATOM 631 N N . SER A 1 89 ? -8.647 1.832 -6.860 1.00 92.31 89 SER A N 1
ATOM 632 C CA . SER A 1 89 ? -9.572 2.671 -7.635 1.00 92.31 89 SER A CA 1
ATOM 633 C C . SER A 1 89 ? -9.315 4.139 -7.410 1.00 92.31 89 SER A C 1
ATOM 635 O O . SER A 1 89 ? -9.005 4.547 -6.296 1.00 92.31 89 SER A O 1
ATOM 637 N N . VAL A 1 90 ? -9.534 4.923 -8.455 1.00 90.06 90 VAL A N 1
ATOM 638 C CA . VAL A 1 90 ? -9.506 6.380 -8.392 1.00 90.06 90 VAL A CA 1
ATOM 639 C C . VAL A 1 90 ? -10.940 6.880 -8.284 1.00 90.06 90 VAL A C 1
ATOM 641 O O . VAL A 1 90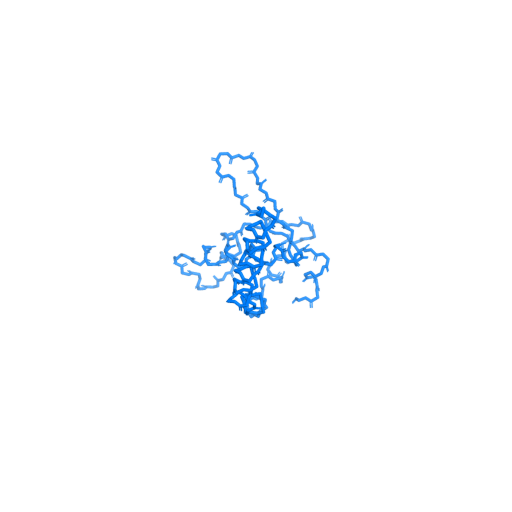 ? -11.786 6.509 -9.098 1.00 90.06 90 VAL A O 1
ATOM 644 N N . GLU A 1 91 ? -11.227 7.698 -7.275 1.00 82.81 91 GLU A N 1
ATOM 645 C CA . GLU A 1 91 ? -12.520 8.366 -7.177 1.00 82.81 91 GLU A CA 1
ATOM 646 C C . GLU A 1 91 ? -12.576 9.556 -8.143 1.00 82.81 91 GLU A C 1
ATOM 648 O O . GLU A 1 91 ? -11.712 10.439 -8.136 1.00 82.81 91 GLU A O 1
ATOM 653 N N . ASN A 1 92 ? -13.603 9.580 -8.994 1.00 69.50 92 ASN A N 1
ATOM 654 C CA . ASN A 1 92 ? -13.804 10.648 -9.965 1.00 69.50 92 ASN A CA 1
ATOM 655 C C . ASN A 1 92 ? -14.430 11.868 -9.275 1.00 69.50 92 ASN A C 1
ATOM 657 O O . ASN A 1 92 ? -15.648 12.012 -9.224 1.00 69.50 92 ASN A O 1
ATOM 661 N N . GLY A 1 93 ? -13.585 12.752 -8.746 1.00 57.66 93 GLY A N 1
ATOM 662 C CA . GLY A 1 93 ? -14.005 14.036 -8.189 1.00 57.66 93 GLY A CA 1
ATOM 663 C C . GLY A 1 93 ? -12.812 14.904 -7.808 1.00 57.66 93 GLY A C 1
ATOM 664 O O . GL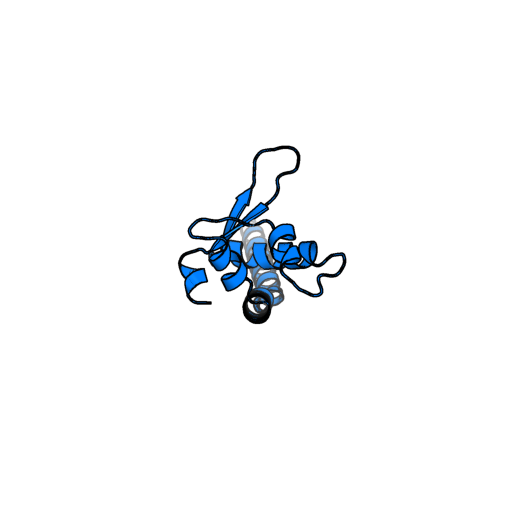Y A 1 93 ? -12.136 14.607 -6.831 1.00 57.66 93 GLY A O 1
ATOM 665 N N . GLY A 1 94 ? -12.548 15.954 -8.595 1.00 51.53 94 GLY A N 1
ATOM 666 C CA . GLY A 1 94 ? -11.691 17.119 -8.295 1.00 51.53 94 GLY A CA 1
ATOM 667 C C . GLY A 1 94 ? -10.187 16.906 -8.054 1.00 51.53 94 GLY A C 1
ATOM 668 O O . GLY A 1 94 ? -9.399 17.762 -8.438 1.00 51.53 94 GLY A O 1
ATOM 669 N N . GLY A 1 95 ? -9.779 15.787 -7.454 1.00 66.69 95 GLY A N 1
ATOM 670 C CA . GLY A 1 95 ? -8.402 15.516 -7.032 1.00 66.69 95 GLY A CA 1
ATOM 671 C C . GLY A 1 95 ? -7.951 14.060 -7.173 1.00 66.69 95 GLY A C 1
ATOM 672 O O . GLY A 1 95 ? -6.804 13.768 -6.862 1.00 66.69 95 GLY A O 1
ATOM 673 N N . GLY A 1 96 ? -8.809 13.150 -7.656 1.00 82.75 96 GLY A N 1
ATOM 674 C CA . GLY A 1 96 ? -8.412 11.783 -8.016 1.00 82.75 96 GLY A CA 1
ATOM 675 C C . GLY A 1 96 ? -7.809 10.984 -6.859 1.00 82.75 96 GLY A C 1
ATOM 676 O O . GLY A 1 96 ? -6.731 10.409 -7.003 1.00 82.75 96 GLY A O 1
ATOM 677 N N . VAL A 1 97 ? -8.482 10.954 -5.704 1.00 87.50 97 VAL A N 1
ATOM 678 C CA . VAL A 1 97 ? -8.000 10.200 -4.540 1.00 87.50 97 VAL A CA 1
ATOM 679 C C . VAL A 1 97 ? -8.016 8.706 -4.861 1.00 87.50 97 VAL A C 1
ATOM 681 O O . VAL A 1 97 ? -9.043 8.146 -5.260 1.00 87.50 97 VAL A O 1
ATOM 684 N N . ARG A 1 98 ? -6.862 8.060 -4.687 1.00 92.69 98 ARG A N 1
ATOM 685 C CA . ARG A 1 98 ? -6.721 6.610 -4.804 1.00 92.69 98 ARG A CA 1
ATOM 686 C C . ARG A 1 98 ? -7.218 5.950 -3.528 1.00 92.69 98 ARG A C 1
ATOM 688 O O . ARG A 1 98 ? -6.904 6.386 -2.422 1.00 92.69 98 ARG A O 1
ATOM 695 N N . ARG A 1 99 ? -7.996 4.886 -3.696 1.00 94.69 99 ARG A N 1
ATOM 696 C CA . ARG A 1 99 ? -8.430 4.016 -2.609 1.00 94.69 99 ARG A CA 1
ATOM 697 C C . ARG A 1 99 ? -8.044 2.577 -2.877 1.00 94.69 99 ARG A C 1
ATOM 699 O O . ARG A 1 99 ? -8.142 2.104 -4.012 1.00 94.69 99 ARG A O 1
ATOM 706 N N . TYR A 1 100 ? -7.669 1.904 -1.803 1.00 96.12 100 TYR A N 1
ATOM 707 C CA . TYR A 1 100 ? -7.088 0.578 -1.786 1.00 96.12 100 TYR A CA 1
ATOM 708 C C . TYR A 1 100 ? -7.985 -0.371 -0.993 1.00 96.12 100 TYR A C 1
ATOM 710 O O . TYR A 1 100 ? -8.382 -0.065 0.129 1.00 96.12 100 TYR A O 1
ATOM 718 N N . GLY A 1 101 ? -8.327 -1.504 -1.599 1.00 96.19 101 GLY A N 1
ATOM 719 C CA . GLY A 1 101 ? -8.990 -2.636 -0.948 1.00 96.19 101 GLY A CA 1
ATOM 720 C C . GLY A 1 101 ? -8.138 -3.899 -1.068 1.00 96.19 101 GLY A C 1
ATOM 721 O O . GLY A 1 101 ? -7.215 -3.940 -1.880 1.00 96.19 101 GLY A O 1
ATOM 722 N N . ILE A 1 102 ? -8.448 -4.946 -0.306 1.00 96.12 102 ILE A N 1
ATOM 723 C CA . ILE A 1 102 ? -7.726 -6.224 -0.407 1.00 96.12 102 ILE A CA 1
ATOM 724 C C . ILE A 1 102 ? -8.146 -6.987 -1.671 1.00 96.12 102 ILE A C 1
ATOM 726 O O . ILE A 1 102 ? -9.335 -7.216 -1.913 1.00 96.12 102 ILE A O 1
ATOM 730 N N . ALA A 1 103 ? -7.165 -7.415 -2.471 1.00 95.88 103 ALA A N 1
ATOM 731 C CA . ALA A 1 103 ? -7.384 -8.369 -3.558 1.00 95.88 103 ALA A CA 1
ATOM 732 C C . ALA A 1 103 ? -7.398 -9.812 -3.017 1.00 95.88 103 ALA A C 1
ATOM 734 O O . ALA A 1 103 ? -6.872 -10.059 -1.935 1.00 95.88 103 ALA A O 1
ATOM 735 N N . PRO A 1 104 ? -7.926 -10.809 -3.754 1.00 95.00 104 PRO A N 1
ATOM 736 C CA . PRO A 1 104 ? -7.932 -12.199 -3.292 1.00 95.00 104 PRO A CA 1
ATOM 737 C C . PRO A 1 104 ? -6.558 -12.728 -2.855 1.00 95.00 104 PRO A C 1
ATOM 739 O O . PRO A 1 104 ? -6.481 -13.428 -1.853 1.00 95.00 104 PRO A O 1
ATOM 742 N N . ALA A 1 105 ? -5.483 -12.355 -3.561 1.00 95.38 105 ALA A N 1
ATOM 743 C CA . ALA A 1 105 ? -4.115 -12.733 -3.200 1.00 95.38 105 ALA A CA 1
ATOM 744 C C . ALA A 1 105 ? -3.604 -12.015 -1.936 1.00 95.38 105 ALA A C 1
ATOM 746 O O . ALA A 1 105 ? -2.822 -12.585 -1.185 1.00 95.38 105 ALA A O 1
ATOM 747 N N . GLY A 1 106 ? -4.074 -10.793 -1.674 1.00 94.06 106 GLY A N 1
ATOM 748 C CA . GLY A 1 106 ? -3.723 -10.034 -0.473 1.00 94.06 106 GLY A CA 1
ATOM 749 C C . GLY A 1 106 ? -4.280 -10.627 0.820 1.00 94.06 106 GLY A C 1
ATOM 750 O O . GLY A 1 106 ? -3.766 -10.314 1.875 1.00 94.06 106 GLY A O 1
ATOM 751 N N . LYS A 1 107 ? -5.288 -11.509 0.753 1.00 93.25 107 LYS A N 1
ATOM 752 C CA . LYS A 1 107 ? -5.896 -12.161 1.932 1.00 93.25 107 LYS A CA 1
ATOM 753 C C . LYS A 1 107 ? -4.991 -13.185 2.627 1.00 93.25 107 LYS A C 1
ATOM 755 O O . LYS A 1 107 ? -5.385 -13.745 3.643 1.00 93.25 107 LYS A O 1
ATOM 760 N N . PHE A 1 108 ? -3.852 -13.514 2.024 1.00 93.44 108 PHE A N 1
ATOM 761 C CA . PHE A 1 108 ? -2.883 -14.469 2.566 1.00 93.44 108 PHE A CA 1
ATOM 762 C C . PHE A 1 108 ? -1.743 -13.785 3.335 1.00 93.44 108 PHE A C 1
ATOM 764 O O . PHE A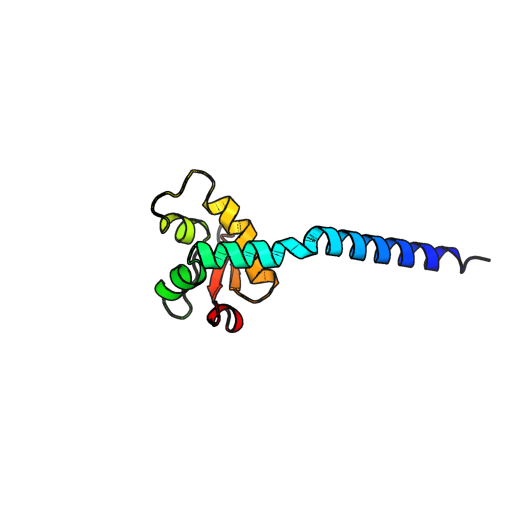 1 108 ? -0.822 -14.474 3.774 1.00 93.44 108 PHE A O 1
ATOM 771 N N . PHE A 1 109 ? -1.808 -12.460 3.458 1.00 90.44 109 PHE A N 1
ATOM 772 C CA . PHE A 1 109 ? -0.904 -11.604 4.216 1.00 90.44 109 PHE A CA 1
ATOM 773 C C . PHE A 1 109 ? -1.699 -10.897 5.305 1.00 90.44 109 PHE A C 1
ATOM 775 O O . PHE A 1 109 ? -1.098 -10.686 6.376 1.00 90.44 109 PHE A O 1
#

Radius of gyration: 18.62 Å; Cα contacts (8 Å, |Δi|>4): 102; chains: 1; bounding box: 39×32×63 Å

InterPro domains:
  IPR012967 Caffeic acid 3-O-methyltransferase-like, dimerisation domain [PF08100] (23-109)
  IPR016461 O-methyltransferase-like [PS51683] (20-109)
  IPR016461 O-methyltransferase-like [PTHR11746] (21-109)
  IPR036388 Winged helix-like DNA-binding domain superfamily [G3DSA:1.10.10.10] (2-109)
  IPR036390 Winged helix DNA-binding domain superfamily [SSF46785] (11-109)

Foldseek 3Di:
DPPPVVVVVVVVVVVVVVVVCVVCVCVLVVLVVVCVVLVVQVQQVVCDDPDWAFLVRSLVPDPDRDVCSSVVSVVSQVSCCVVQQWPWDFDPDDPGTIIIHGGPNVVVD